Protein AF-A0A973FXG5-F1 (afdb_monomer_lite)

pLDDT: mean 80.46, std 14.35, range [37.19, 95.56]

Sequence (159 aa):
GGRLPVEWIKFVAGIAFIAFGFWTLRGDHLDDDEADCKTGIHPFWLVFSTFFMAELGDKTMLSTVTLASTKPFLPVWLGSTAGMVIS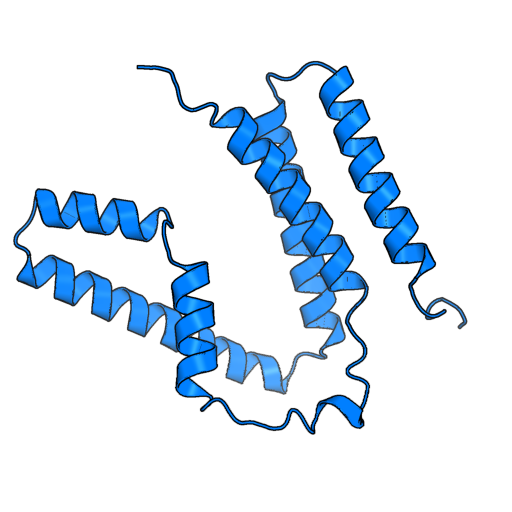DGLAIILGKMLHAKLPENAIKIGAAIIFFLFGVYGMYEGGSSFGMAIWIIAVTLIAITGYLFLRGAPALLKR

Foldseek 3Di:
DDPDLVLVVLQVLLLVLLLVLLVLVLDDPPPVVCVPPVPPDDVVCVVVVVVCVVPVPDPLVVVLVVCVVPDPNPCSVVVSVVVVCVVVVVVVVVCVVCVVPDDPVNVSNVSSVVSNVSSVVSNCRSCVPPDVVVVVVSVVVSVVSNVVSVVPRPDPVPD

Radius of gyration: 20.2 Å; chains: 1; bounding box: 62×30×48 Å

Structure (mmCIF, N/CA/C/O backbone):
data_AF-A0A973FXG5-F1
#
_entry.id   AF-A0A973FXG5-F1
#
loop_
_atom_site.group_PDB
_atom_site.id
_atom_site.type_symbol
_atom_site.label_atom_id
_atom_site.label_alt_id
_atom_site.label_comp_id
_atom_site.label_asym_id
_atom_site.label_entity_id
_atom_site.label_seq_id
_atom_site.pdbx_PDB_ins_code
_atom_site.Cartn_x
_atom_site.Cartn_y
_atom_site.Cartn_z
_atom_site.occupancy
_atom_site.B_iso_or_equiv
_atom_site.auth_seq_id
_atom_site.auth_comp_id
_atom_site.auth_asym_id
_atom_site.auth_atom_id
_atom_site.pdbx_PDB_model_num
ATOM 1 N N . GLY A 1 1 ? 12.630 -2.682 -26.832 1.00 40.72 1 GLY A N 1
ATOM 2 C CA . GLY A 1 1 ? 12.212 -2.951 -25.444 1.00 40.72 1 GLY A CA 1
ATOM 3 C C . GLY A 1 1 ? 10.702 -2.901 -25.391 1.00 40.72 1 GLY A C 1
ATOM 4 O O . GLY A 1 1 ? 10.157 -1.924 -25.872 1.00 40.72 1 GLY A O 1
ATOM 5 N N . GLY A 1 2 ? 10.033 -3.958 -24.923 1.00 55.84 2 GLY A N 1
ATOM 6 C CA . GLY A 1 2 ? 8.565 -4.044 -24.987 1.00 55.84 2 GLY A CA 1
ATOM 7 C C . GLY A 1 2 ? 8.009 -5.415 -24.601 1.00 55.84 2 GLY A C 1
ATOM 8 O O . GLY A 1 2 ? 7.491 -6.116 -25.459 1.00 55.84 2 GLY A O 1
ATOM 9 N N . ARG A 1 3 ? 8.170 -5.842 -23.340 1.00 56.50 3 ARG A N 1
ATOM 10 C CA . ARG A 1 3 ? 7.662 -7.149 -22.861 1.00 56.50 3 ARG A CA 1
ATOM 11 C C . ARG A 1 3 ? 7.146 -7.169 -21.418 1.00 56.50 3 ARG A C 1
ATOM 13 O O . ARG A 1 3 ? 7.022 -8.243 -20.845 1.00 56.50 3 ARG A O 1
ATOM 20 N N . LEU A 1 4 ? 6.820 -6.021 -20.828 1.00 60.72 4 LEU A N 1
ATOM 21 C CA . LEU A 1 4 ? 5.991 -6.027 -19.624 1.00 60.72 4 LEU A CA 1
ATOM 22 C C . LEU A 1 4 ? 4.617 -5.482 -20.000 1.00 60.72 4 LEU A C 1
ATOM 24 O O . LEU A 1 4 ? 4.543 -4.334 -20.442 1.00 60.72 4 LEU A O 1
ATOM 28 N N . PRO A 1 5 ? 3.546 -6.283 -19.872 1.00 81.94 5 PRO A N 1
ATOM 29 C CA . PRO A 1 5 ? 2.187 -5.820 -20.088 1.00 81.94 5 PRO A CA 1
ATOM 30 C C . PRO A 1 5 ? 1.772 -4.944 -18.896 1.00 81.94 5 PRO A C 1
ATOM 32 O O . PRO A 1 5 ? 0.965 -5.336 -18.060 1.00 81.94 5 PRO A O 1
ATOM 35 N N . VAL A 1 6 ? 2.379 -3.757 -18.786 1.00 82.62 6 VAL A N 1
ATOM 36 C CA . VAL A 1 6 ? 2.142 -2.802 -17.689 1.00 82.62 6 VAL A CA 1
ATOM 37 C C . VAL A 1 6 ? 0.663 -2.421 -17.623 1.00 82.62 6 VAL A C 1
ATOM 39 O O . VAL A 1 6 ? 0.122 -2.247 -16.537 1.00 82.62 6 VAL A O 1
ATOM 42 N N . GLU A 1 7 ? 0.005 -2.371 -18.778 1.00 85.75 7 GLU A N 1
ATOM 43 C CA . GLU A 1 7 ? -1.441 -2.203 -18.933 1.00 85.75 7 GLU A CA 1
ATOM 44 C C . GLU A 1 7 ? -2.223 -3.287 -18.176 1.00 85.75 7 GLU A C 1
ATOM 46 O O . GLU A 1 7 ? -3.057 -2.970 -17.331 1.00 85.75 7 GLU A O 1
ATOM 51 N N . TRP A 1 8 ? -1.869 -4.565 -18.367 1.00 86.75 8 TRP A N 1
ATOM 52 C CA . TRP A 1 8 ? -2.491 -5.686 -17.654 1.00 86.75 8 TRP A CA 1
ATOM 53 C C . TRP A 1 8 ? -2.219 -5.636 -16.154 1.00 86.75 8 TRP A C 1
ATOM 55 O O . TRP A 1 8 ? -3.126 -5.887 -15.367 1.00 86.75 8 TRP A O 1
ATOM 65 N N . ILE A 1 9 ? -0.996 -5.284 -15.748 1.00 87.12 9 ILE A N 1
ATOM 66 C CA . ILE A 1 9 ? -0.641 -5.170 -14.327 1.00 87.12 9 ILE A CA 1
ATOM 67 C C . ILE A 1 9 ? -1.494 -4.086 -13.659 1.00 87.12 9 ILE A C 1
ATOM 69 O O . ILE A 1 9 ? -2.088 -4.340 -12.615 1.00 87.12 9 ILE A O 1
ATOM 73 N N . LYS A 1 10 ? -1.608 -2.900 -14.273 1.00 89.12 10 LYS A N 1
ATOM 74 C CA . LYS A 1 10 ? -2.439 -1.798 -13.760 1.00 89.12 10 LYS A CA 1
ATOM 75 C C . LYS A 1 10 ? -3.921 -2.166 -13.726 1.00 89.12 10 LYS A C 1
ATOM 77 O O . LYS A 1 10 ? -4.595 -1.875 -12.743 1.00 89.12 10 LYS A O 1
ATOM 82 N N . PHE A 1 11 ? -4.408 -2.845 -14.762 1.00 89.94 11 PHE A N 1
ATOM 83 C CA . PHE A 1 11 ? -5.806 -3.251 -14.863 1.00 89.94 11 PHE A CA 1
ATOM 84 C C . PHE A 1 11 ? -6.189 -4.300 -13.813 1.00 89.94 11 PHE A C 1
ATOM 86 O O . PHE A 1 11 ? -7.176 -4.127 -13.100 1.00 89.94 11 PHE A O 1
ATOM 93 N N . VAL A 1 12 ? -5.384 -5.359 -13.664 1.00 89.12 12 VAL A N 1
ATOM 94 C CA . VAL A 1 12 ? -5.610 -6.404 -12.653 1.00 89.12 12 VAL A CA 1
ATOM 95 C C . VAL A 1 12 ? -5.443 -5.843 -11.243 1.00 89.12 12 VAL A C 1
ATOM 97 O O . VAL A 1 12 ? -6.264 -6.147 -10.378 1.00 89.12 12 VAL A O 1
ATOM 100 N N . ALA A 1 13 ? -4.444 -4.982 -11.012 1.00 90.12 13 ALA A N 1
ATOM 101 C CA . ALA A 1 13 ? -4.321 -4.260 -9.750 1.00 90.12 13 ALA A CA 1
ATOM 102 C C . ALA A 1 13 ? -5.591 -3.444 -9.469 1.00 90.12 13 ALA A C 1
ATOM 104 O O . ALA A 1 13 ? -6.137 -3.534 -8.376 1.00 90.12 13 ALA A O 1
ATOM 105 N N . GLY A 1 14 ? -6.130 -2.735 -10.463 1.00 91.12 14 GLY A N 1
ATOM 106 C CA . GLY A 1 14 ? -7.379 -1.988 -10.325 1.00 91.12 14 GLY A CA 1
ATOM 107 C C . GLY A 1 14 ? -8.567 -2.854 -9.880 1.00 91.12 14 GLY A C 1
ATOM 108 O O . GLY A 1 14 ? -9.272 -2.499 -8.935 1.00 91.12 14 GLY A O 1
ATOM 109 N N . ILE A 1 15 ? -8.738 -4.037 -10.485 1.00 91.25 15 ILE A N 1
ATOM 110 C CA . ILE A 1 15 ? -9.766 -5.014 -10.077 1.00 91.25 15 ILE A CA 1
ATOM 111 C C . ILE A 1 15 ? -9.546 -5.474 -8.629 1.00 91.25 15 ILE A C 1
ATOM 113 O O . ILE A 1 15 ? -10.501 -5.529 -7.853 1.00 91.25 15 ILE A O 1
ATOM 117 N N . ALA A 1 16 ? -8.301 -5.777 -8.246 1.00 90.44 16 ALA A N 1
ATOM 118 C CA . ALA A 1 16 ? -7.967 -6.181 -6.882 1.00 90.44 16 ALA A CA 1
ATOM 119 C C . ALA A 1 16 ? -8.286 -5.073 -5.864 1.00 90.44 16 ALA A C 1
ATOM 121 O O . ALA A 1 16 ? -8.899 -5.350 -4.838 1.00 90.44 16 ALA A O 1
ATOM 122 N N . PHE A 1 17 ? -7.955 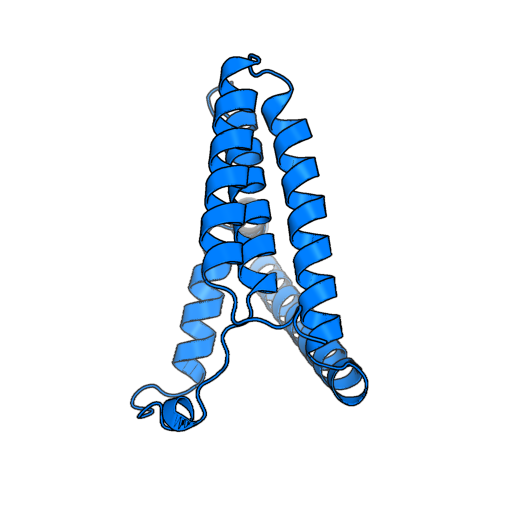-3.814 -6.169 1.00 92.38 17 PHE A N 1
ATOM 123 C CA . PHE A 1 17 ? -8.288 -2.656 -5.330 1.00 92.38 17 PHE A CA 1
ATOM 124 C C . PHE A 1 17 ? -9.804 -2.510 -5.133 1.00 92.38 17 PHE A C 1
ATOM 126 O O . PHE A 1 17 ? -10.255 -2.299 -4.011 1.00 92.38 17 PHE A O 1
ATOM 133 N N . ILE A 1 18 ? -10.611 -2.699 -6.182 1.00 91.75 18 ILE A N 1
ATOM 134 C CA . ILE A 1 18 ? -12.078 -2.683 -6.063 1.00 91.75 18 ILE A CA 1
ATOM 135 C C . ILE A 1 18 ? -12.576 -3.842 -5.189 1.00 91.75 18 ILE A C 1
ATOM 137 O O . ILE A 1 18 ? -13.435 -3.636 -4.331 1.00 91.75 18 ILE A O 1
ATOM 141 N N . ALA A 1 19 ? -12.028 -5.047 -5.361 1.00 89.56 19 ALA A N 1
ATOM 142 C CA . ALA A 1 19 ? -12.368 -6.192 -4.518 1.00 89.56 19 ALA A CA 1
ATOM 143 C C . ALA A 1 19 ? -12.035 -5.928 -3.036 1.00 89.56 19 ALA A C 1
ATOM 145 O O . ALA A 1 19 ? -12.874 -6.183 -2.172 1.00 89.56 19 ALA A O 1
ATOM 146 N N . PHE A 1 20 ? -10.871 -5.337 -2.741 1.00 88.81 20 PHE A N 1
ATOM 147 C CA . PHE A 1 20 ? -10.499 -4.902 -1.390 1.00 88.81 20 PHE A CA 1
ATOM 148 C C . PHE A 1 20 ? -11.385 -3.774 -0.857 1.00 88.81 20 PHE A C 1
ATOM 150 O O . PHE A 1 20 ? -11.682 -3.758 0.335 1.00 88.81 20 PHE A O 1
ATOM 157 N N . GLY A 1 21 ? -11.863 -2.864 -1.710 1.00 89.94 21 GLY A N 1
ATOM 158 C CA . GLY A 1 21 ? -12.841 -1.843 -1.328 1.00 89.94 21 GLY A CA 1
ATOM 159 C C . GLY A 1 21 ? -14.152 -2.467 -0.846 1.00 89.94 21 GLY A C 1
ATOM 160 O O . GLY A 1 21 ? -14.648 -2.115 0.227 1.00 89.94 21 GLY A O 1
ATOM 161 N N . PHE A 1 22 ? -14.669 -3.461 -1.577 1.00 88.38 22 PHE A N 1
ATOM 162 C CA . PHE A 1 22 ? -15.824 -4.237 -1.122 1.00 88.38 22 PHE A CA 1
ATOM 163 C C . PHE A 1 22 ? -15.521 -5.001 0.167 1.00 88.38 22 PHE A C 1
ATOM 165 O O . PHE A 1 22 ? -16.337 -4.925 1.084 1.00 88.38 22 PHE A O 1
ATOM 172 N N . TRP A 1 23 ? -14.353 -5.655 0.273 1.00 85.44 23 TRP A N 1
ATOM 173 C CA . TRP A 1 23 ? -13.930 -6.349 1.498 1.00 85.44 23 TRP A CA 1
ATOM 174 C C . TRP A 1 23 ? -13.963 -5.423 2.707 1.00 85.44 23 TRP A C 1
ATOM 176 O O . TRP A 1 23 ? -14.645 -5.691 3.697 1.00 85.44 23 TRP A O 1
ATOM 186 N N . THR A 1 24 ? -13.306 -4.277 2.570 1.00 84.94 24 THR A N 1
ATOM 187 C CA . THR A 1 24 ? -13.224 -3.247 3.600 1.00 84.94 24 THR A CA 1
ATOM 188 C C . THR A 1 24 ? -14.615 -2.816 4.063 1.00 84.94 24 THR A C 1
ATOM 190 O O . THR A 1 24 ? -14.807 -2.612 5.254 1.00 84.94 24 THR A O 1
ATOM 193 N N . LEU A 1 25 ? -15.619 -2.742 3.176 1.00 82.19 25 LEU A N 1
ATOM 194 C CA . LEU A 1 25 ? -16.988 -2.373 3.550 1.00 82.19 25 LEU A CA 1
ATOM 195 C C . LEU A 1 25 ? -17.775 -3.447 4.315 1.00 82.19 25 LEU A C 1
ATOM 197 O O . LEU A 1 25 ? -18.616 -3.040 5.120 1.00 82.19 25 LEU A O 1
ATOM 201 N N . ARG A 1 26 ? -17.518 -4.765 4.159 1.00 77.94 26 ARG A N 1
ATOM 202 C CA . ARG A 1 26 ? -18.139 -5.758 5.079 1.00 77.94 26 ARG A CA 1
ATOM 203 C C . ARG A 1 26 ? -17.772 -5.389 6.491 1.00 77.94 26 ARG A C 1
ATOM 205 O O . ARG A 1 26 ? -18.655 -5.178 7.314 1.00 77.94 26 ARG A O 1
ATOM 212 N N . GLY A 1 27 ? -16.471 -5.209 6.718 1.00 64.38 27 GLY A N 1
ATOM 213 C CA . GLY A 1 27 ? -15.889 -5.318 8.046 1.00 64.38 27 GLY A CA 1
ATOM 214 C C . GLY A 1 27 ? -16.112 -6.727 8.573 1.00 64.38 27 GLY A C 1
ATOM 215 O O . GLY A 1 27 ? -17.233 -7.234 8.557 1.00 64.38 27 GLY A O 1
ATOM 216 N N . ASP A 1 28 ? -15.049 -7.365 9.023 1.00 58.88 28 ASP A N 1
ATOM 217 C CA . ASP A 1 28 ? -15.243 -8.530 9.864 1.00 58.88 28 ASP A CA 1
ATOM 218 C C . ASP A 1 28 ? -15.770 -8.007 11.204 1.00 58.88 28 ASP A C 1
ATOM 220 O O . ASP A 1 28 ? -15.215 -7.070 11.787 1.00 58.88 28 ASP A O 1
ATOM 224 N N . HIS A 1 29 ? -16.914 -8.536 11.637 1.00 48.03 29 HIS A N 1
ATOM 225 C CA . HIS A 1 29 ? -17.230 -8.495 13.053 1.00 48.03 29 HIS A CA 1
ATOM 226 C C . HIS A 1 29 ? -16.156 -9.363 13.692 1.00 48.03 29 HIS A C 1
ATOM 228 O O . HIS A 1 29 ? -16.078 -10.549 13.385 1.00 48.03 29 HIS A O 1
ATOM 234 N N . LEU A 1 30 ? -15.284 -8.749 14.487 1.00 44.84 30 LEU A N 1
ATOM 235 C CA . LEU A 1 30 ? -14.492 -9.498 15.445 1.00 44.84 30 LEU A CA 1
ATOM 236 C C . LEU A 1 30 ? -15.533 -10.131 16.366 1.00 44.84 30 LEU A C 1
ATOM 238 O O . LEU A 1 30 ? -16.110 -9.435 17.201 1.00 44.84 30 LEU A O 1
ATOM 242 N N . ASP A 1 31 ? -15.882 -11.393 16.126 1.00 37.19 31 ASP A N 1
ATOM 243 C CA . ASP A 1 31 ? -16.600 -12.158 17.131 1.00 37.19 31 ASP A CA 1
ATOM 244 C C . ASP A 1 31 ? -15.699 -12.098 18.372 1.00 37.19 31 ASP A C 1
ATOM 246 O O . ASP A 1 31 ? -14.505 -12.396 18.291 1.00 37.19 31 ASP A O 1
ATOM 250 N N . ASP A 1 32 ? -16.235 -11.634 19.504 1.00 47.78 32 ASP A N 1
ATOM 251 C CA . ASP A 1 32 ? -15.483 -11.407 20.752 1.00 47.78 32 ASP A CA 1
ATOM 252 C C . ASP A 1 32 ? -14.751 -12.680 21.261 1.00 47.78 32 ASP A C 1
ATOM 254 O O . ASP A 1 32 ? -13.943 -12.612 22.189 1.00 47.78 32 ASP A O 1
ATOM 258 N N . ASP A 1 33 ? 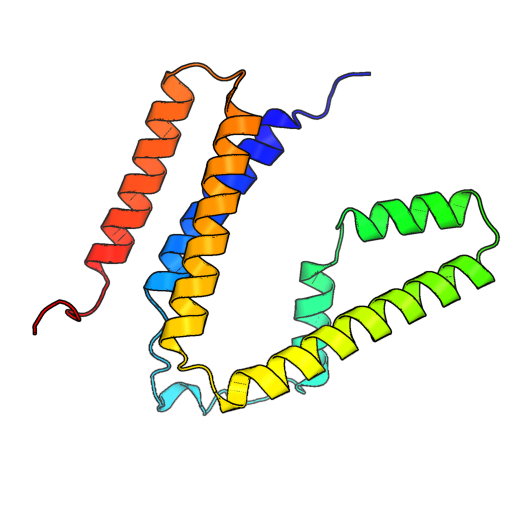-14.974 -13.829 20.616 1.00 46.84 33 ASP A N 1
ATOM 259 C CA . ASP A 1 33 ? -14.278 -15.102 20.810 1.00 46.84 33 ASP A CA 1
ATOM 260 C C . ASP A 1 33 ? -12.879 -15.170 20.138 1.00 46.84 33 ASP A C 1
ATOM 262 O O . ASP A 1 33 ? -12.076 -16.037 20.485 1.00 46.84 33 ASP A O 1
ATOM 266 N N . GLU A 1 34 ? -12.523 -14.256 19.221 1.00 50.03 34 GLU A N 1
ATOM 267 C CA . GLU A 1 34 ? -11.203 -14.206 18.551 1.00 50.03 34 GLU A CA 1
ATOM 268 C C . GLU A 1 34 ? -10.164 -13.326 19.272 1.00 50.03 34 GLU A C 1
ATOM 270 O O . GLU A 1 34 ? -8.979 -13.329 18.916 1.00 50.03 34 GLU A O 1
ATOM 275 N N . ALA A 1 35 ? -10.565 -12.632 20.346 1.00 47.09 35 ALA A N 1
ATOM 276 C CA . ALA A 1 35 ? -9.640 -11.968 21.269 1.00 47.09 35 ALA A CA 1
ATOM 277 C C . ALA A 1 35 ? -8.757 -12.966 22.050 1.00 47.09 35 ALA A C 1
ATOM 279 O O . ALA A 1 35 ? -7.731 -12.569 22.604 1.00 47.09 35 ALA A O 1
ATOM 280 N N . ASP A 1 36 ? -9.106 -14.259 22.038 1.00 44.53 36 ASP A N 1
ATOM 281 C CA . ASP A 1 36 ? -8.255 -15.363 22.494 1.00 44.53 36 ASP A CA 1
ATOM 282 C C . ASP A 1 36 ? -7.603 -16.083 21.299 1.00 44.53 36 ASP A C 1
ATOM 284 O O . ASP A 1 36 ? -7.604 -17.311 21.171 1.00 44.53 36 ASP A O 1
ATOM 288 N N . CYS A 1 37 ? -7.001 -15.317 20.383 1.00 51.97 37 CYS A N 1
ATOM 289 C CA . CYS A 1 37 ? -5.911 -15.866 19.588 1.00 51.97 37 CYS A CA 1
ATOM 290 C C . CYS A 1 37 ? -4.873 -16.400 20.576 1.00 51.97 37 CYS A C 1
ATOM 292 O O . CYS A 1 37 ? -4.156 -15.627 21.199 1.00 51.97 37 CYS A O 1
ATOM 294 N N . LYS A 1 38 ? -4.787 -17.724 20.729 1.00 53.59 38 LYS A N 1
ATOM 295 C CA . LYS A 1 38 ? -3.718 -18.392 21.478 1.00 53.59 38 LYS A CA 1
ATOM 296 C C . LYS A 1 38 ? -2.372 -17.975 20.886 1.00 53.59 38 LYS A C 1
ATOM 298 O O . LYS A 1 38 ? -1.892 -18.555 19.911 1.00 53.59 38 LYS A O 1
ATOM 303 N N . THR A 1 39 ? -1.780 -16.934 21.459 1.00 56.12 39 THR A N 1
ATOM 304 C CA . THR A 1 39 ? -0.589 -16.254 20.956 1.00 56.12 39 THR A CA 1
ATOM 305 C C . THR A 1 39 ? 0.646 -17.118 21.184 1.00 56.12 39 THR A C 1
ATOM 307 O O . THR A 1 39 ? 1.388 -16.941 22.144 1.00 56.12 39 THR A O 1
ATOM 310 N N . GLY A 1 40 ? 0.886 -18.079 20.292 1.00 66.00 40 GLY A N 1
ATOM 311 C CA . GLY A 1 40 ? 2.182 -18.758 20.204 1.00 66.00 40 GLY A CA 1
ATOM 312 C C . GLY A 1 40 ? 3.259 -17.895 19.531 1.00 66.00 40 GLY A C 1
ATOM 313 O O . GLY A 1 40 ? 4.449 -18.142 19.707 1.00 66.00 40 GLY A O 1
ATOM 314 N N . ILE A 1 41 ? 2.857 -16.877 18.758 1.00 74.56 41 ILE A N 1
ATOM 315 C CA . ILE A 1 41 ? 3.754 -16.049 17.943 1.00 74.56 41 ILE A CA 1
ATOM 316 C C . ILE A 1 41 ? 3.926 -14.678 18.595 1.00 74.56 41 ILE A C 1
ATOM 318 O O . ILE A 1 41 ? 2.967 -13.936 18.776 1.00 74.56 41 ILE A O 1
ATOM 322 N N . HIS A 1 42 ? 5.168 -14.321 18.916 1.00 83.06 42 HIS A N 1
ATOM 323 C CA . HIS A 1 42 ? 5.493 -13.018 19.491 1.00 83.06 42 HIS A CA 1
ATOM 324 C C . HIS A 1 42 ? 5.079 -11.874 18.533 1.00 83.06 42 HIS A C 1
ATOM 326 O O . HIS A 1 42 ? 5.431 -11.946 17.351 1.00 83.06 42 HIS A O 1
ATOM 332 N N . PRO A 1 43 ? 4.417 -10.793 19.006 1.00 83.81 43 PRO A N 1
ATOM 333 C CA . PRO A 1 43 ? 3.905 -9.704 18.159 1.00 83.81 43 PRO A CA 1
ATOM 334 C C . PRO A 1 43 ? 4.933 -9.096 17.197 1.00 83.81 43 PRO A C 1
ATOM 336 O O . PRO A 1 43 ? 4.595 -8.720 16.078 1.00 83.81 43 PRO A O 1
ATOM 339 N N . PHE A 1 44 ? 6.208 -9.065 17.601 1.00 85.69 44 PHE A N 1
ATOM 340 C CA . PHE A 1 44 ? 7.323 -8.675 16.731 1.00 85.69 44 PHE A CA 1
ATOM 341 C C . PHE A 1 44 ? 7.355 -9.466 15.417 1.00 85.69 44 PHE A C 1
ATOM 343 O O . PHE A 1 44 ? 7.444 -8.867 14.353 1.00 85.69 44 PHE A O 1
ATOM 350 N N . TRP A 1 45 ? 7.266 -10.798 15.486 1.00 88.31 45 TRP A N 1
ATOM 351 C CA . TRP A 1 45 ? 7.340 -11.658 14.304 1.00 88.31 45 TRP A CA 1
ATOM 352 C C . TRP A 1 45 ? 6.116 -11.493 13.412 1.00 88.31 45 TRP A C 1
ATOM 354 O O . TRP A 1 45 ? 6.259 -11.485 12.196 1.00 88.31 45 TRP A O 1
ATOM 364 N N . LEU A 1 46 ? 4.934 -11.293 13.998 1.00 88.69 46 LEU A N 1
ATOM 365 C CA . LEU A 1 46 ? 3.709 -11.066 13.236 1.00 88.69 46 LEU A CA 1
ATOM 366 C C . LEU A 1 46 ? 3.795 -9.778 12.405 1.00 88.69 46 LEU A C 1
ATOM 368 O O . LEU A 1 46 ? 3.561 -9.800 11.195 1.00 88.69 46 LEU A O 1
ATOM 372 N N . VAL A 1 47 ? 4.189 -8.670 13.039 1.00 87.44 47 VAL A N 1
ATOM 373 C CA . VAL A 1 47 ? 4.344 -7.381 12.353 1.00 87.44 47 VAL A CA 1
ATOM 374 C C . VAL A 1 47 ? 5.491 -7.444 11.350 1.00 87.44 47 VAL A C 1
ATOM 376 O O . VAL A 1 47 ? 5.295 -7.056 10.204 1.00 87.44 47 VAL A O 1
ATOM 379 N N . PHE A 1 48 ? 6.648 -7.993 11.739 1.00 87.88 48 PHE A N 1
ATOM 380 C CA . PHE A 1 48 ? 7.804 -8.144 10.855 1.00 87.88 48 PHE A CA 1
ATOM 381 C C . PHE A 1 48 ? 7.456 -8.942 9.597 1.00 87.88 48 PHE A C 1
ATOM 383 O O . PHE A 1 48 ? 7.707 -8.468 8.496 1.00 87.88 48 PHE A O 1
ATOM 390 N N . SER A 1 49 ? 6.845 -10.122 9.736 1.00 89.31 49 SER A N 1
ATOM 391 C CA . SER A 1 49 ? 6.481 -10.957 8.591 1.00 89.31 49 SER A CA 1
ATOM 392 C C . SER A 1 49 ? 5.435 -10.293 7.701 1.00 89.31 49 SER A C 1
ATOM 394 O O . SER A 1 49 ? 5.561 -10.362 6.483 1.00 89.31 49 SER A O 1
ATOM 396 N N . THR A 1 50 ? 4.442 -9.616 8.284 1.00 88.69 50 THR A N 1
ATOM 397 C CA . THR A 1 50 ? 3.409 -8.907 7.513 1.00 88.69 50 THR A CA 1
ATOM 398 C C . THR A 1 50 ? 4.009 -7.751 6.715 1.00 88.69 50 THR A C 1
ATOM 400 O O . THR A 1 50 ? 3.784 -7.662 5.511 1.00 88.69 50 THR A O 1
ATOM 403 N N . PHE A 1 51 ? 4.821 -6.906 7.357 1.00 86.25 51 PHE A N 1
ATOM 404 C CA . PHE A 1 51 ? 5.491 -5.786 6.690 1.00 86.25 51 PHE A CA 1
ATOM 405 C C . PHE A 1 51 ? 6.476 -6.264 5.631 1.00 86.25 51 PHE A C 1
ATOM 407 O O . PHE A 1 51 ? 6.477 -5.761 4.515 1.00 86.25 51 PHE A O 1
ATOM 414 N N . PHE A 1 52 ? 7.289 -7.267 5.962 1.00 87.12 52 PHE A N 1
ATOM 415 C CA . PHE A 1 52 ? 8.243 -7.841 5.026 1.00 87.12 52 PHE A CA 1
ATOM 416 C C . PHE A 1 52 ? 7.528 -8.367 3.781 1.00 87.12 52 PHE A C 1
ATOM 418 O O . PHE A 1 52 ? 7.914 -8.022 2.673 1.00 87.12 52 PHE A O 1
ATOM 425 N N . MET A 1 53 ? 6.444 -9.129 3.943 1.00 87.88 53 MET A N 1
ATOM 426 C CA . MET A 1 53 ? 5.682 -9.650 2.808 1.00 87.88 53 MET A CA 1
ATOM 427 C C . MET A 1 53 ? 5.001 -8.545 1.987 1.00 87.88 53 MET A C 1
ATOM 429 O O . MET A 1 53 ? 4.875 -8.691 0.775 1.00 87.88 53 MET A O 1
ATOM 433 N N . ALA A 1 54 ? 4.576 -7.453 2.631 1.00 86.00 54 ALA A N 1
ATOM 434 C CA . ALA A 1 54 ? 3.956 -6.308 1.965 1.00 86.00 54 ALA A CA 1
ATOM 435 C C . ALA A 1 54 ? 4.961 -5.465 1.158 1.00 86.00 54 ALA A C 1
ATOM 437 O O . ALA A 1 54 ? 4.631 -5.000 0.071 1.00 86.00 54 ALA A O 1
ATOM 438 N N . GLU A 1 55 ? 6.181 -5.290 1.670 1.00 85.75 55 GLU A N 1
ATOM 439 C CA . GLU A 1 55 ? 7.237 -4.470 1.053 1.00 85.75 55 GLU A CA 1
ATOM 440 C C . GLU A 1 55 ? 8.125 -5.259 0.072 1.00 85.75 55 GLU A C 1
ATOM 442 O O . GLU A 1 55 ? 8.861 -4.686 -0.740 1.00 85.75 55 GLU A O 1
ATOM 447 N N . LEU A 1 56 ? 8.082 -6.594 0.124 1.00 81.88 56 LEU A N 1
ATOM 448 C CA . LEU A 1 56 ? 8.876 -7.456 -0.745 1.00 81.88 56 LEU A CA 1
ATOM 449 C C . LEU A 1 56 ? 8.509 -7.259 -2.221 1.00 81.88 56 LEU A C 1
ATOM 451 O O . LEU A 1 56 ? 7.439 -7.646 -2.686 1.00 81.88 56 LEU A O 1
ATOM 455 N N . GLY A 1 57 ? 9.460 -6.729 -2.989 1.00 74.12 57 GLY A N 1
ATOM 456 C CA . GLY A 1 57 ? 9.292 -6.507 -4.424 1.00 74.12 57 GLY A CA 1
ATOM 457 C C . GLY A 1 57 ? 8.566 -5.210 -4.780 1.00 74.12 57 GLY A C 1
ATOM 458 O O . GLY A 1 57 ? 8.230 -5.023 -5.952 1.00 74.12 57 GLY A O 1
ATOM 459 N N . ASP A 1 58 ? 8.364 -4.301 -3.820 1.00 85.44 58 ASP A N 1
ATOM 460 C CA . ASP A 1 58 ? 7.869 -2.964 -4.132 1.00 85.44 58 ASP A CA 1
ATOM 461 C C . ASP A 1 58 ? 8.870 -2.179 -5.006 1.00 85.44 58 ASP A C 1
ATOM 463 O O . ASP A 1 58 ? 10.083 -2.431 -5.046 1.00 85.44 58 ASP A O 1
ATOM 467 N N . LYS A 1 59 ? 8.356 -1.175 -5.722 1.00 82.06 59 LYS A N 1
ATOM 468 C CA . LYS A 1 59 ? 9.151 -0.234 -6.516 1.00 82.06 59 LYS A CA 1
ATOM 469 C C . LYS A 1 59 ? 10.245 0.431 -5.686 1.00 82.06 59 LYS A C 1
ATOM 471 O O . LYS A 1 59 ? 11.311 0.715 -6.234 1.00 82.06 59 LYS A O 1
ATOM 476 N N . THR A 1 60 ? 10.018 0.644 -4.391 1.00 84.62 60 THR A N 1
ATOM 477 C CA . THR A 1 60 ? 11.029 1.178 -3.475 1.00 84.62 60 THR A CA 1
ATOM 478 C C . THR A 1 60 ? 12.234 0.243 -3.374 1.00 84.62 60 THR A C 1
ATOM 480 O O . THR A 1 60 ? 13.36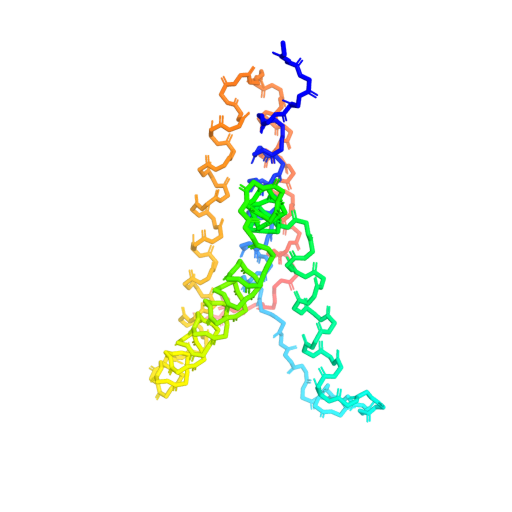9 0.697 -3.503 1.00 84.62 60 THR A O 1
ATOM 483 N N . MET A 1 61 ? 12.017 -1.074 -3.282 1.00 85.12 61 MET A N 1
ATOM 484 C CA . MET A 1 61 ? 13.092 -2.071 -3.247 1.00 85.12 61 MET A CA 1
ATOM 485 C C . MET A 1 61 ? 13.918 -2.063 -4.542 1.00 85.12 61 MET A C 1
ATOM 487 O O . MET A 1 61 ? 15.149 -2.039 -4.496 1.00 85.12 61 MET A O 1
ATOM 491 N N . LEU A 1 62 ? 13.258 -2.008 -5.706 1.00 85.88 62 LEU A N 1
ATOM 492 C CA . LEU A 1 62 ? 13.942 -1.909 -7.004 1.00 85.88 62 LEU A CA 1
ATOM 493 C C . LEU A 1 62 ? 14.725 -0.595 -7.153 1.00 85.88 62 LEU A C 1
ATOM 495 O O . LEU A 1 62 ? 15.836 -0.592 -7.692 1.00 85.88 62 LEU A O 1
ATOM 499 N N . SER A 1 63 ? 14.177 0.513 -6.650 1.00 85.81 63 SER A N 1
ATOM 500 C CA . SER A 1 63 ? 14.851 1.815 -6.615 1.00 85.81 63 SER A CA 1
ATOM 501 C C . SER A 1 63 ? 16.113 1.766 -5.750 1.00 85.81 63 SER A C 1
ATOM 503 O O . SER A 1 63 ? 17.192 2.145 -6.210 1.00 85.81 63 SER A O 1
ATOM 505 N N . THR A 1 64 ? 16.022 1.206 -4.539 1.00 85.56 64 THR A N 1
ATOM 506 C CA . THR A 1 64 ? 17.163 1.066 -3.623 1.00 85.56 64 THR A CA 1
ATOM 507 C C . THR A 1 64 ? 18.254 0.170 -4.204 1.00 85.56 64 THR A C 1
ATOM 509 O O . THR A 1 64 ? 19.426 0.532 -4.134 1.00 85.56 64 THR A O 1
ATOM 512 N N . VAL A 1 65 ? 17.903 -0.951 -4.845 1.00 85.38 65 VAL A N 1
ATOM 513 C CA . VAL A 1 65 ? 18.879 -1.824 -5.528 1.00 85.38 65 VAL A CA 1
ATOM 514 C C . VAL A 1 65 ? 19.577 -1.086 -6.675 1.00 85.38 65 VAL A C 1
ATOM 516 O O . VAL A 1 65 ? 20.800 -1.153 -6.808 1.00 85.38 65 VAL A O 1
ATOM 519 N N . THR A 1 66 ? 18.825 -0.325 -7.472 1.00 87.06 66 THR A N 1
ATOM 520 C CA . THR A 1 66 ? 19.380 0.470 -8.581 1.00 87.06 66 THR A CA 1
ATOM 521 C C . THR A 1 66 ? 20.332 1.555 -8.068 1.00 87.06 66 THR A C 1
ATOM 523 O O . THR A 1 66 ? 21.415 1.772 -8.620 1.00 87.06 66 THR A O 1
ATOM 526 N N . LEU A 1 67 ? 19.965 2.218 -6.970 1.00 87.06 67 LEU A N 1
ATOM 527 C CA . LEU A 1 67 ? 20.793 3.239 -6.341 1.00 87.06 67 LEU A CA 1
ATOM 528 C C . LEU A 1 67 ? 22.054 2.630 -5.711 1.00 87.06 67 LEU A C 1
ATOM 530 O O . LEU A 1 67 ? 23.144 3.168 -5.889 1.00 87.06 67 LEU A O 1
ATOM 534 N N . ALA A 1 68 ? 21.937 1.474 -5.055 1.00 86.38 68 ALA A N 1
ATOM 535 C CA . ALA A 1 68 ? 23.065 0.741 -4.478 1.00 86.38 68 ALA A CA 1
ATOM 536 C C . ALA A 1 68 ? 24.043 0.221 -5.544 1.00 86.38 68 ALA A C 1
ATOM 538 O O . ALA A 1 68 ? 25.233 0.092 -5.273 1.00 86.38 68 ALA A O 1
ATOM 539 N N . SER A 1 69 ? 23.567 -0.034 -6.768 1.00 86.62 69 SER A N 1
ATOM 540 C CA . SER A 1 69 ? 24.422 -0.421 -7.896 1.00 86.62 69 SER A CA 1
ATOM 541 C C . SER A 1 69 ? 25.216 0.747 -8.497 1.00 86.62 69 SER A C 1
ATOM 543 O O . SER A 1 69 ? 26.173 0.506 -9.229 1.00 86.62 69 SER A O 1
ATOM 545 N N . THR A 1 70 ? 24.815 1.998 -8.251 1.00 86.56 70 THR A N 1
ATOM 546 C CA . THR A 1 70 ? 25.399 3.194 -8.895 1.00 86.56 70 THR A CA 1
ATOM 547 C C . THR A 1 70 ? 26.081 4.151 -7.916 1.00 86.56 70 THR A C 1
ATOM 549 O O . THR A 1 70 ? 26.867 5.007 -8.329 1.00 86.56 70 THR A O 1
ATOM 552 N N . LYS A 1 71 ? 25.796 4.030 -6.618 1.00 87.94 71 LYS A N 1
ATOM 553 C CA . LYS A 1 71 ? 26.336 4.859 -5.536 1.00 87.94 71 LYS A CA 1
ATOM 554 C C . LYS A 1 71 ? 27.035 3.987 -4.490 1.00 87.94 71 LYS A C 1
ATOM 556 O O . LYS A 1 71 ? 26.812 2.780 -4.451 1.00 87.94 71 LYS A O 1
ATOM 561 N N . PRO A 1 72 ? 27.877 4.575 -3.621 1.00 87.75 72 PRO A N 1
ATOM 562 C CA . PRO A 1 72 ? 28.507 3.826 -2.540 1.00 87.75 72 PRO A CA 1
ATOM 563 C C . PRO A 1 72 ? 27.452 3.154 -1.647 1.00 87.75 72 PRO A C 1
ATOM 565 O O . PRO A 1 72 ? 26.437 3.766 -1.318 1.00 87.75 72 PRO A O 1
ATOM 568 N N . PHE A 1 73 ? 27.706 1.910 -1.234 1.00 85.25 73 PHE A N 1
ATOM 569 C CA . PHE A 1 73 ? 26.758 1.105 -0.454 1.00 85.25 73 PHE A CA 1
ATOM 570 C C . PHE A 1 73 ? 26.373 1.754 0.887 1.00 85.25 73 PHE A C 1
ATOM 572 O O . PHE A 1 73 ? 25.193 1.806 1.225 1.00 85.25 73 PHE A O 1
ATOM 579 N N . LEU A 1 74 ? 27.350 2.286 1.635 1.00 89.44 74 LEU A N 1
ATOM 580 C CA . LEU A 1 74 ? 27.135 2.775 3.006 1.00 89.44 74 LEU A CA 1
ATOM 581 C C . LEU A 1 74 ? 26.098 3.918 3.090 1.00 89.44 74 LEU A C 1
ATOM 583 O O . LEU A 1 74 ? 25.158 3.802 3.875 1.00 89.44 74 LEU A O 1
ATOM 587 N N . PRO A 1 75 ? 26.205 5.000 2.288 1.00 90.00 75 PRO A N 1
ATOM 588 C CA . PRO A 1 75 ? 25.223 6.085 2.303 1.00 90.00 75 PRO A CA 1
ATOM 589 C C . PRO A 1 75 ? 23.838 5.664 1.808 1.00 90.00 75 PRO A C 1
ATOM 591 O O . PRO A 1 75 ? 22.839 6.154 2.325 1.00 90.00 75 PRO A O 1
ATOM 594 N N . VAL A 1 76 ? 23.763 4.757 0.827 1.00 89.44 76 VAL A N 1
ATOM 595 C CA . VAL A 1 76 ? 22.480 4.251 0.311 1.00 89.44 76 VAL A CA 1
ATOM 596 C C . VAL A 1 76 ? 21.775 3.410 1.367 1.00 89.44 76 VAL A C 1
ATOM 598 O O . VAL A 1 76 ? 20.587 3.603 1.612 1.00 89.44 76 VAL A O 1
ATOM 601 N N . TRP A 1 77 ? 22.513 2.524 2.037 1.00 88.00 77 TRP A N 1
ATOM 602 C CA . TRP A 1 77 ? 21.981 1.691 3.108 1.00 88.00 77 TRP A CA 1
ATOM 603 C C . TRP A 1 77 ? 21.483 2.532 4.291 1.00 88.00 77 TRP A C 1
ATOM 605 O O . TRP A 1 77 ? 20.345 2.359 4.730 1.00 88.00 77 TRP A O 1
ATOM 615 N N . LEU A 1 78 ? 22.289 3.495 4.756 1.00 93.00 78 LEU A N 1
ATOM 616 C CA . LEU A 1 78 ? 21.901 4.401 5.841 1.00 93.00 78 LEU A CA 1
ATOM 617 C C . LEU A 1 78 ? 20.706 5.280 5.457 1.00 93.00 78 LEU A C 1
ATOM 619 O O . LEU A 1 78 ? 19.756 5.385 6.228 1.00 93.00 78 LEU A O 1
ATOM 623 N N . GLY A 1 79 ? 20.730 5.883 4.265 1.00 91.06 79 GLY A N 1
ATOM 624 C CA . GLY A 1 79 ? 19.665 6.765 3.791 1.00 91.06 79 GLY A CA 1
ATOM 625 C C . GLY A 1 79 ? 18.335 6.038 3.596 1.00 91.06 79 GLY A C 1
ATOM 626 O O . GLY A 1 79 ? 17.305 6.524 4.054 1.00 91.06 79 GLY A O 1
ATOM 627 N N . SER A 1 80 ? 18.356 4.852 2.977 1.00 89.44 80 SER A N 1
ATOM 628 C CA . SER A 1 80 ? 17.155 4.032 2.776 1.00 89.44 80 SER A CA 1
ATOM 629 C C . SER A 1 80 ? 16.569 3.556 4.104 1.00 89.44 80 SER A C 1
ATOM 631 O O . SER A 1 80 ? 15.360 3.639 4.300 1.00 89.44 80 SER A O 1
ATOM 633 N N . THR A 1 81 ? 17.416 3.089 5.028 1.00 89.56 81 THR A N 1
ATOM 634 C CA . THR A 1 81 ? 16.963 2.608 6.343 1.00 89.56 81 THR A CA 1
ATOM 635 C C . THR A 1 81 ? 16.369 3.749 7.164 1.00 89.56 81 THR A C 1
ATOM 637 O O . THR A 1 81 ? 15.264 3.628 7.686 1.00 89.56 81 THR A O 1
ATOM 640 N N . ALA A 1 82 ? 17.066 4.887 7.241 1.00 93.69 82 ALA A N 1
ATOM 641 C CA . ALA A 1 82 ? 16.581 6.054 7.969 1.00 93.69 82 ALA A CA 1
ATOM 642 C C . ALA A 1 82 ? 15.280 6.604 7.365 1.00 93.69 82 ALA A C 1
ATOM 644 O O . ALA A 1 82 ? 14.354 6.920 8.107 1.00 93.69 82 ALA A O 1
ATOM 645 N N . GLY A 1 83 ? 15.185 6.677 6.033 1.00 91.62 83 GLY A N 1
ATOM 646 C CA . GLY A 1 83 ? 13.978 7.129 5.343 1.00 91.62 83 GLY A CA 1
ATOM 647 C C . GLY A 1 83 ? 12.755 6.272 5.672 1.00 91.62 83 GLY A C 1
ATOM 648 O O . GLY A 1 83 ? 11.709 6.821 6.011 1.00 91.62 83 GLY A O 1
ATOM 649 N N . MET A 1 84 ? 12.904 4.944 5.649 1.00 89.38 84 MET A N 1
ATOM 650 C CA . MET A 1 84 ? 11.820 4.013 5.977 1.00 89.38 84 MET A CA 1
ATOM 651 C C . MET A 1 84 ? 11.380 4.145 7.440 1.00 89.38 84 MET A C 1
ATOM 653 O O . MET A 1 84 ? 10.204 4.362 7.708 1.00 89.38 84 MET A O 1
ATOM 657 N N . VAL A 1 85 ? 12.328 4.139 8.386 1.00 91.06 85 VAL A N 1
ATOM 658 C CA . VAL A 1 85 ? 12.023 4.285 9.822 1.00 91.06 85 VAL A CA 1
ATOM 659 C C . VAL A 1 85 ? 11.314 5.609 10.121 1.00 91.06 85 VAL A C 1
ATOM 661 O O . VAL A 1 85 ? 10.384 5.645 10.926 1.00 91.06 85 VAL A O 1
ATOM 664 N N . ILE A 1 86 ? 11.728 6.701 9.473 1.00 94.94 86 ILE A N 1
ATOM 665 C CA . ILE A 1 86 ? 11.073 8.005 9.628 1.00 94.94 86 ILE A CA 1
ATOM 666 C C . ILE A 1 86 ? 9.659 7.970 9.038 1.00 94.94 86 ILE A C 1
ATOM 668 O O . ILE A 1 86 ? 8.732 8.459 9.681 1.00 94.94 86 ILE A O 1
ATOM 672 N N . SER A 1 87 ? 9.481 7.386 7.851 1.00 91.75 87 SER A N 1
ATOM 673 C CA . SER A 1 87 ? 8.175 7.254 7.195 1.00 91.75 87 SER A CA 1
ATOM 674 C C . SER A 1 87 ? 7.185 6.471 8.063 1.00 91.75 87 SER A C 1
ATOM 676 O O . SER A 1 87 ? 6.103 6.971 8.376 1.00 91.75 87 SER A O 1
ATOM 678 N N . ASP A 1 88 ? 7.588 5.292 8.539 1.00 89.44 88 ASP A N 1
ATOM 679 C CA . ASP A 1 88 ? 6.748 4.430 9.374 1.00 89.44 88 ASP A CA 1
ATOM 680 C C . ASP A 1 88 ? 6.471 5.074 10.736 1.00 89.44 88 ASP A C 1
ATOM 682 O O . ASP A 1 88 ? 5.340 5.069 11.225 1.00 89.44 88 ASP A O 1
ATOM 686 N N . GLY A 1 89 ? 7.485 5.704 11.337 1.00 92.25 89 GLY A N 1
ATOM 687 C CA . GLY A 1 89 ? 7.339 6.447 12.585 1.00 92.25 89 GLY A CA 1
ATOM 688 C C . GLY A 1 89 ? 6.319 7.582 12.471 1.00 92.25 89 GLY A C 1
ATOM 689 O O . GLY A 1 89 ? 5.462 7.732 13.345 1.00 92.25 89 GLY A O 1
ATOM 690 N N . LEU A 1 90 ? 6.356 8.350 11.377 1.00 93.75 90 LEU A N 1
ATOM 691 C CA . LEU A 1 90 ? 5.371 9.398 11.098 1.00 93.75 90 LEU A CA 1
ATOM 692 C C . LEU A 1 90 ? 3.968 8.818 10.901 1.00 93.75 90 LEU A C 1
ATOM 694 O O . LEU A 1 90 ? 3.013 9.356 11.466 1.00 93.75 90 LEU A O 1
ATOM 698 N N . ALA A 1 91 ? 3.839 7.714 10.162 1.00 89.94 91 ALA A N 1
ATOM 699 C CA . ALA A 1 91 ? 2.563 7.032 9.963 1.00 89.94 91 ALA A CA 1
ATOM 700 C C . ALA A 1 91 ? 1.952 6.566 11.296 1.00 89.94 91 ALA A C 1
ATOM 702 O O . ALA A 1 91 ? 0.766 6.791 11.540 1.00 89.94 91 ALA A O 1
ATOM 703 N N . ILE A 1 92 ? 2.763 6.003 12.200 1.00 89.19 92 ILE A N 1
ATOM 704 C CA . ILE A 1 92 ? 2.322 5.577 13.536 1.00 89.19 92 ILE A CA 1
ATOM 705 C C . ILE A 1 92 ? 1.898 6.776 14.387 1.00 89.19 92 ILE A C 1
ATOM 707 O O . ILE A 1 92 ? 0.852 6.725 15.034 1.00 89.19 92 ILE A O 1
ATOM 711 N N . ILE A 1 93 ? 2.684 7.859 14.412 1.00 91.19 93 ILE A N 1
ATOM 712 C CA . ILE A 1 93 ? 2.352 9.061 15.193 1.00 91.19 93 ILE A CA 1
ATOM 713 C C . ILE A 1 93 ? 1.027 9.657 14.707 1.00 91.19 93 ILE A C 1
ATOM 715 O O . ILE A 1 93 ? 0.130 9.890 15.520 1.00 91.19 93 ILE A O 1
ATOM 719 N N . LEU A 1 94 ? 0.879 9.845 13.393 1.00 88.88 94 LEU A N 1
ATOM 720 C CA . LEU A 1 94 ? -0.355 10.337 12.781 1.00 88.88 94 LEU A CA 1
ATOM 721 C C . LEU A 1 94 ? -1.529 9.404 13.079 1.00 88.88 94 LEU A C 1
ATOM 723 O O . LEU A 1 94 ? -2.574 9.873 13.524 1.00 88.88 94 LEU A O 1
ATOM 727 N N . GLY A 1 95 ? -1.341 8.092 12.921 1.00 85.75 95 GLY A N 1
ATOM 728 C CA . GLY A 1 95 ? -2.346 7.083 13.241 1.00 85.75 95 GLY A CA 1
ATOM 729 C C . GLY A 1 95 ? -2.814 7.170 14.694 1.00 85.75 95 GLY A C 1
ATOM 730 O O . GLY A 1 95 ? -4.014 7.243 14.945 1.00 85.75 95 GLY A O 1
ATOM 731 N N . LYS A 1 96 ? -1.886 7.265 15.656 1.00 86.19 96 LYS A N 1
ATOM 732 C CA . LYS A 1 96 ? -2.204 7.406 17.089 1.00 86.19 96 LYS A CA 1
ATOM 733 C C . LYS A 1 96 ? -2.947 8.706 17.403 1.00 86.19 96 LYS A C 1
ATOM 735 O O . LYS A 1 96 ? -3.881 8.689 18.201 1.00 86.19 96 LYS A O 1
ATOM 740 N N . MET A 1 97 ? -2.555 9.823 16.787 1.00 86.00 97 MET A N 1
ATOM 741 C CA . MET A 1 97 ? -3.239 11.110 16.969 1.00 86.00 97 MET A CA 1
ATOM 742 C C . MET A 1 97 ? -4.667 11.086 16.413 1.00 86.00 97 MET A C 1
ATOM 744 O O . MET A 1 97 ? -5.572 11.670 17.009 1.00 86.00 97 MET A O 1
ATOM 748 N N . LEU A 1 98 ? -4.868 10.413 15.278 1.00 80.69 98 LEU A N 1
ATOM 749 C CA . LEU A 1 98 ? -6.151 10.347 14.585 1.00 80.69 98 LEU A CA 1
ATOM 750 C C . LEU A 1 98 ? -7.108 9.325 15.222 1.00 80.69 98 LEU A C 1
ATOM 752 O O . LEU A 1 98 ? -8.315 9.560 15.268 1.00 80.69 98 LEU A O 1
ATOM 756 N N . HIS A 1 99 ? -6.569 8.240 15.786 1.00 73.38 99 HIS A N 1
ATOM 757 C CA . HIS A 1 99 ? -7.336 7.187 16.455 1.00 73.38 99 HIS A CA 1
ATOM 758 C C . HIS A 1 99 ? -8.158 7.712 17.642 1.00 73.38 99 HIS A C 1
ATOM 760 O O . HIS A 1 99 ? -9.282 7.276 17.851 1.00 73.38 99 HIS A O 1
ATOM 766 N N . ALA A 1 100 ? -7.667 8.724 18.366 1.00 68.94 100 ALA A N 1
ATOM 767 C CA . ALA A 1 100 ? -8.396 9.314 19.492 1.00 68.94 100 ALA A CA 1
ATOM 768 C C . ALA A 1 100 ? -9.690 10.061 19.094 1.00 68.94 100 ALA A C 1
ATOM 770 O O . ALA A 1 100 ? -10.473 10.424 19.971 1.00 68.94 100 ALA A O 1
ATOM 771 N N . LYS A 1 101 ? -9.908 10.345 17.800 1.00 70.19 101 LYS A N 1
ATOM 772 C CA . LYS A 1 101 ? -11.047 11.148 17.315 1.00 70.19 101 LYS A CA 1
ATOM 773 C C . LYS A 1 101 ? -11.848 10.512 16.178 1.00 70.19 101 LYS A C 1
ATOM 775 O O . LYS A 1 101 ? -12.911 11.038 15.852 1.00 70.19 101 LYS A O 1
ATOM 780 N N . LEU A 1 102 ? -11.363 9.438 15.554 1.00 71.12 102 LEU A N 1
ATOM 781 C CA . LEU A 1 102 ? -12.037 8.824 14.413 1.00 71.12 102 LEU A CA 1
ATOM 782 C C . LEU A 1 102 ? -12.831 7.579 14.824 1.00 71.12 102 LEU A C 1
ATOM 784 O O . LEU A 1 102 ? -12.226 6.619 15.297 1.00 71.12 102 LEU A O 1
ATOM 788 N N . PRO A 1 103 ? -14.156 7.545 14.587 1.00 79.44 103 PRO A N 1
ATOM 789 C CA . PRO A 1 103 ? -14.916 6.313 14.731 1.00 79.44 103 PRO A CA 1
ATOM 790 C C . PRO A 1 103 ? -14.435 5.292 13.693 1.00 79.44 103 PRO A C 1
ATOM 792 O O . PRO A 1 103 ? -14.164 5.650 12.544 1.00 79.44 103 PRO A O 1
ATOM 795 N N . GLU A 1 104 ? -14.376 4.017 14.072 1.00 77.75 104 GLU A N 1
ATOM 796 C CA . GLU A 1 104 ? -13.911 2.915 13.212 1.00 77.75 104 GLU A CA 1
ATOM 797 C C . GLU A 1 104 ? -14.636 2.884 11.859 1.00 77.75 104 GLU A C 1
ATOM 799 O O . GLU A 1 104 ? -14.024 2.686 10.809 1.00 77.75 104 GLU A O 1
ATOM 804 N N . ASN A 1 105 ? -15.930 3.215 11.865 1.00 78.44 105 ASN A N 1
ATOM 805 C CA . ASN A 1 105 ? -16.746 3.334 10.659 1.00 78.44 105 ASN A CA 1
ATOM 806 C C . ASN A 1 105 ? -16.224 4.400 9.681 1.00 78.44 105 ASN A C 1
ATOM 808 O O . ASN A 1 105 ? -16.265 4.185 8.472 1.00 78.44 105 ASN A O 1
ATOM 812 N N . ALA A 1 106 ? -15.709 5.534 10.169 1.00 84.44 106 ALA A N 1
ATOM 813 C CA . ALA A 1 106 ? -15.158 6.578 9.305 1.00 84.44 106 ALA A CA 1
ATOM 814 C C . ALA A 1 106 ? -13.840 6.137 8.655 1.00 84.44 106 ALA A C 1
ATOM 816 O O . ALA A 1 106 ? -13.629 6.404 7.474 1.00 84.44 106 ALA A O 1
ATOM 817 N N . ILE A 1 107 ? -12.986 5.420 9.395 1.00 84.62 107 ILE A N 1
ATOM 818 C CA . ILE A 1 107 ? -11.737 4.855 8.861 1.00 84.62 107 ILE A CA 1
ATOM 819 C C . ILE A 1 107 ? -12.059 3.812 7.788 1.00 84.62 107 ILE A C 1
ATOM 821 O O . ILE A 1 107 ? -11.512 3.869 6.690 1.00 84.62 107 ILE A O 1
ATOM 825 N N . LYS A 1 108 ? -13.002 2.911 8.078 1.00 85.25 108 LYS A N 1
ATOM 826 C CA . LYS A 1 108 ? -13.465 1.862 7.164 1.00 85.25 108 LYS A CA 1
ATOM 827 C C . LYS A 1 108 ? -14.032 2.435 5.863 1.00 85.25 108 LYS A C 1
ATOM 829 O O . LYS A 1 108 ? -13.622 2.031 4.777 1.00 85.25 108 LYS A O 1
ATOM 834 N N . ILE A 1 109 ? -14.938 3.412 5.961 1.00 86.38 109 ILE A N 1
ATOM 835 C CA . ILE A 1 109 ? -15.521 4.083 4.789 1.00 86.38 109 ILE A CA 1
ATOM 836 C C . ILE A 1 109 ? -14.438 4.847 4.017 1.00 86.38 109 ILE A C 1
ATOM 838 O O . ILE A 1 109 ? -14.378 4.745 2.794 1.00 86.38 109 ILE A O 1
ATOM 842 N N . GLY A 1 110 ? -13.553 5.567 4.713 1.00 89.88 110 GLY A N 1
ATOM 843 C CA . GLY A 1 110 ? -12.446 6.295 4.093 1.00 89.88 110 GLY A CA 1
ATOM 844 C C . GLY A 1 110 ? -11.506 5.379 3.307 1.00 89.88 110 GLY A C 1
ATOM 845 O O . GLY A 1 110 ? -11.225 5.644 2.139 1.00 89.88 110 GLY A O 1
ATOM 846 N N . ALA A 1 111 ? -11.081 4.266 3.908 1.00 89.44 111 ALA A N 1
ATOM 847 C CA . ALA A 1 111 ? -10.245 3.265 3.253 1.00 89.44 111 ALA A CA 1
ATOM 848 C C . ALA A 1 111 ? -10.944 2.652 2.030 1.00 89.44 111 ALA A C 1
ATOM 850 O O . ALA A 1 111 ? -10.345 2.584 0.958 1.00 89.44 111 ALA A O 1
ATOM 851 N N . ALA A 1 112 ? -12.225 2.284 2.146 1.00 90.00 112 ALA A N 1
ATOM 852 C CA . ALA A 1 112 ? -12.995 1.747 1.025 1.00 90.00 112 ALA A CA 1
ATOM 853 C C . ALA A 1 112 ? -13.103 2.736 -0.148 1.00 90.00 112 ALA A C 1
ATOM 855 O O . ALA A 1 112 ? -12.917 2.344 -1.299 1.00 90.00 112 ALA A O 1
ATOM 856 N N . ILE A 1 113 ? -13.350 4.023 0.130 1.00 93.19 113 ILE A N 1
ATOM 857 C CA . ILE A 1 113 ? -13.382 5.073 -0.899 1.00 93.19 113 ILE A CA 1
ATOM 858 C C . ILE A 1 113 ? -12.032 5.156 -1.612 1.00 93.19 113 ILE A C 1
ATOM 860 O O . ILE A 1 113 ? -11.994 5.160 -2.840 1.00 93.19 113 ILE A O 1
ATOM 864 N N . ILE A 1 114 ? -10.928 5.184 -0.863 1.00 94.31 114 ILE A N 1
ATOM 865 C CA . ILE A 1 114 ? -9.578 5.237 -1.435 1.00 94.31 114 ILE A CA 1
ATOM 866 C C . ILE A 1 114 ? -9.320 4.013 -2.326 1.00 94.31 114 ILE A C 1
ATOM 868 O O . ILE A 1 114 ? -8.855 4.168 -3.457 1.00 94.31 114 ILE A O 1
ATOM 872 N N . PHE A 1 115 ? -9.680 2.813 -1.862 1.00 93.69 115 PHE A N 1
ATOM 873 C CA . PHE A 1 115 ? -9.565 1.582 -2.642 1.00 93.69 115 PHE A CA 1
ATOM 874 C C . PHE A 1 115 ? -10.362 1.644 -3.948 1.00 93.69 115 PHE A C 1
ATOM 876 O O . PHE A 1 115 ? -9.820 1.332 -5.008 1.00 93.69 115 PHE A O 1
ATOM 883 N N . PHE A 1 116 ? -11.615 2.102 -3.912 1.00 93.38 116 PHE A N 1
ATOM 884 C CA . PHE A 1 116 ? -12.415 2.253 -5.127 1.00 93.38 116 PHE A CA 1
ATOM 885 C C . PHE A 1 116 ? -11.855 3.313 -6.075 1.00 93.38 116 PHE A C 1
ATOM 887 O O . PHE A 1 116 ? -11.816 3.073 -7.279 1.00 93.38 116 PHE A O 1
ATOM 894 N N . LEU A 1 117 ? -11.386 4.453 -5.560 1.00 95.56 117 LEU A N 1
ATOM 895 C CA . LEU A 1 117 ? -10.801 5.515 -6.381 1.00 95.56 117 LEU A CA 1
ATOM 896 C C . LEU A 1 117 ? -9.566 5.019 -7.137 1.00 95.56 117 LEU A C 1
ATOM 898 O O . LEU A 1 117 ? -9.515 5.129 -8.363 1.00 95.56 117 LEU A O 1
ATOM 902 N N . PHE A 1 118 ? -8.599 4.424 -6.434 1.00 94.31 118 PHE A N 1
ATOM 903 C CA . PHE A 1 118 ? -7.406 3.864 -7.074 1.00 94.31 118 PHE A CA 1
ATOM 904 C C . PHE A 1 118 ? -7.730 2.662 -7.959 1.00 94.31 118 PHE A C 1
ATOM 906 O O . PHE A 1 118 ? -7.109 2.491 -9.007 1.00 94.31 118 PHE A O 1
ATOM 913 N N . GLY A 1 119 ? -8.726 1.863 -7.581 1.00 93.19 119 GLY A N 1
ATOM 914 C CA . GLY A 1 119 ? -9.183 0.725 -8.362 1.00 93.19 119 GLY A CA 1
ATOM 915 C C . GLY A 1 119 ? -9.764 1.126 -9.718 1.00 93.19 119 GLY A C 1
ATOM 916 O O . GLY A 1 119 ? -9.320 0.636 -10.758 1.00 93.19 119 GLY A O 1
ATOM 917 N N . VAL A 1 120 ? -10.698 2.082 -9.722 1.00 92.81 120 VAL A N 1
ATOM 918 C CA . VAL A 1 120 ? -11.294 2.639 -10.946 1.00 92.81 120 VAL A CA 1
ATOM 919 C C . VAL A 1 120 ? -10.238 3.351 -11.787 1.00 92.81 120 VAL A C 1
ATOM 921 O O . VAL A 1 120 ? -10.178 3.135 -12.996 1.00 92.81 120 VAL A O 1
ATOM 924 N N . TYR A 1 121 ? -9.373 4.152 -11.160 1.00 93.81 121 TYR A N 1
ATOM 925 C CA . TYR A 1 121 ? -8.285 4.836 -11.856 1.00 93.81 121 TYR A CA 1
ATOM 926 C C . TYR A 1 121 ? -7.322 3.844 -12.534 1.00 93.81 121 TYR A C 1
ATOM 928 O O . TYR A 1 121 ? -7.030 3.982 -13.721 1.00 93.81 121 TYR A O 1
ATOM 936 N N . GLY A 1 122 ? -6.889 2.798 -11.821 1.00 91.31 122 GLY A N 1
ATOM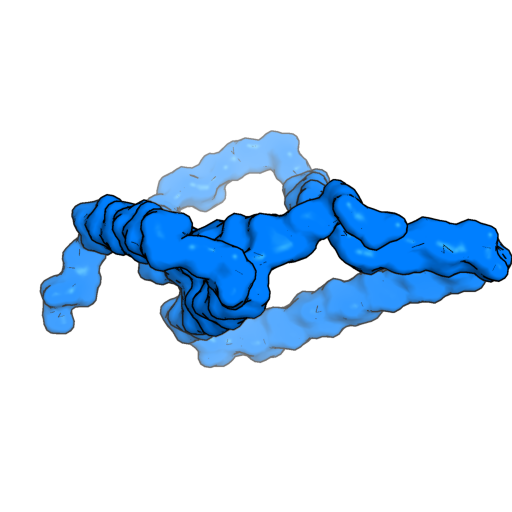 937 C CA . GLY A 1 122 ? -6.002 1.761 -12.355 1.00 91.31 122 GLY A CA 1
ATOM 938 C C . GLY A 1 122 ? -6.635 0.948 -13.486 1.00 91.31 122 GLY A C 1
ATOM 939 O O . GLY A 1 122 ? -5.967 0.655 -14.480 1.00 91.31 122 GLY A O 1
ATOM 940 N N . MET A 1 123 ? -7.934 0.641 -13.387 1.00 90.50 123 MET A N 1
ATOM 941 C CA . MET A 1 123 ? -8.684 0.001 -14.472 1.00 90.50 123 MET A CA 1
ATOM 942 C C . MET A 1 123 ? -8.832 0.905 -15.695 1.00 90.50 123 MET A C 1
ATOM 944 O O . MET A 1 123 ? -8.692 0.425 -16.815 1.00 90.50 123 MET A O 1
ATOM 948 N N . TYR A 1 124 ? -9.094 2.198 -15.508 1.00 90.19 124 TYR A N 1
ATOM 949 C CA . TYR A 1 124 ? -9.192 3.147 -16.615 1.00 90.19 124 TYR A CA 1
ATOM 950 C C . TYR A 1 124 ? -7.856 3.293 -17.347 1.00 90.19 124 TYR A C 1
ATOM 952 O O . TYR A 1 124 ? -7.795 3.167 -18.569 1.00 90.19 124 TYR A O 1
ATOM 960 N N . GLU A 1 125 ? -6.770 3.492 -16.599 1.00 90.19 125 GLU A N 1
ATOM 961 C CA . GLU A 1 125 ? -5.440 3.666 -17.176 1.00 90.19 125 GLU A CA 1
ATOM 962 C C . GLU A 1 125 ? -4.950 2.376 -17.855 1.00 90.19 125 GLU A C 1
ATOM 964 O O . GLU A 1 125 ? -4.513 2.405 -19.007 1.00 90.19 125 GLU A O 1
ATOM 969 N N . GLY A 1 126 ? -5.063 1.233 -17.168 1.00 85.94 126 GLY A N 1
ATOM 970 C CA . GLY A 1 126 ? -4.615 -0.067 -17.672 1.00 85.94 126 GLY A CA 1
ATOM 971 C C . GLY A 1 126 ? -5.523 -0.681 -18.738 1.00 85.94 126 GLY A C 1
ATOM 972 O O . GLY A 1 126 ? -5.052 -1.471 -19.544 1.00 85.94 126 GLY A O 1
ATOM 973 N N . GLY A 1 127 ? -6.808 -0.319 -18.759 1.00 84.56 127 GLY A N 1
ATOM 974 C CA . GLY A 1 127 ? -7.817 -0.864 -19.670 1.00 84.56 127 GLY A CA 1
ATOM 975 C C . GLY A 1 127 ? -8.078 -0.028 -20.920 1.00 84.56 127 GLY A C 1
ATOM 976 O O . GLY A 1 127 ? -8.915 -0.416 -21.734 1.00 84.56 127 GLY A O 1
ATOM 977 N N . SER A 1 128 ? -7.381 1.101 -21.084 1.00 79.50 128 SER A N 1
ATOM 978 C CA . SER A 1 128 ? -7.530 2.012 -22.230 1.00 79.50 128 SER A CA 1
ATOM 979 C C . SER A 1 128 ? -7.207 1.361 -23.585 1.00 79.50 128 SER A C 1
ATOM 981 O O . SER A 1 128 ? -7.758 1.764 -24.608 1.00 79.50 128 SER A O 1
ATOM 983 N N . SER A 1 129 ? -6.370 0.322 -23.595 1.00 77.31 129 SER A N 1
ATOM 984 C CA . SER A 1 129 ? -6.005 -0.466 -24.778 1.00 77.31 129 SER A CA 1
ATOM 985 C C . SER A 1 129 ? -6.869 -1.722 -24.982 1.00 77.31 129 SER A C 1
ATOM 987 O O . SER A 1 129 ? -6.745 -2.399 -26.005 1.00 77.31 129 SER A O 1
ATOM 989 N N . PHE A 1 130 ? -7.740 -2.066 -24.025 1.00 83.50 130 PHE A N 1
ATOM 990 C CA . PHE A 1 130 ? -8.486 -3.325 -24.019 1.00 83.50 130 PHE A CA 1
ATOM 991 C C . PHE A 1 130 ? -9.856 -3.212 -24.690 1.00 83.50 130 PHE A C 1
ATOM 993 O O . PHE A 1 130 ? -10.576 -2.226 -24.551 1.00 83.50 130 PHE A O 1
ATOM 1000 N N . GLY A 1 131 ? -10.249 -4.272 -25.403 1.00 84.25 131 GLY A N 1
ATOM 1001 C CA . GLY A 1 131 ? -11.562 -4.355 -26.042 1.00 84.25 131 GLY A CA 1
ATOM 1002 C C . GLY A 1 131 ? -12.717 -4.448 -25.036 1.00 84.25 131 GLY A C 1
ATOM 1003 O O . GLY A 1 131 ? -12.547 -4.901 -23.903 1.00 84.25 131 GLY A O 1
ATOM 1004 N N . MET A 1 132 ? -13.928 -4.090 -25.480 1.00 82.88 132 MET A N 1
ATOM 1005 C CA . MET A 1 132 ? -15.142 -4.073 -24.643 1.00 82.88 132 MET A CA 1
ATOM 1006 C C . MET A 1 132 ? -15.435 -5.403 -23.927 1.00 82.88 132 MET A C 1
ATOM 1008 O O . MET A 1 132 ? -15.966 -5.392 -22.822 1.00 82.88 132 MET A O 1
ATOM 1012 N N . ALA A 1 133 ? -15.055 -6.548 -24.503 1.00 85.00 133 ALA A N 1
ATOM 1013 C CA . ALA A 1 133 ? -15.256 -7.856 -23.875 1.00 85.00 133 ALA A CA 1
ATOM 1014 C C . ALA A 1 133 ? -14.547 -7.984 -22.512 1.00 85.00 133 ALA A C 1
ATOM 1016 O O . ALA A 1 133 ? -15.121 -8.523 -21.568 1.00 85.00 133 ALA A O 1
ATOM 1017 N N . ILE A 1 134 ? -13.328 -7.447 -22.385 1.00 85.81 134 ILE A N 1
ATOM 1018 C CA . ILE A 1 134 ? -12.545 -7.498 -21.139 1.00 85.81 134 ILE A CA 1
ATOM 1019 C C . ILE A 1 134 ? -13.202 -6.621 -20.070 1.00 85.81 134 ILE A C 1
ATOM 1021 O O . ILE A 1 134 ? -13.324 -7.034 -18.919 1.00 85.81 134 ILE A O 1
ATOM 1025 N N . TRP A 1 135 ? -13.699 -5.449 -20.466 1.00 85.81 135 TRP A N 1
ATOM 1026 C CA . TRP A 1 135 ? -14.466 -4.567 -19.591 1.00 85.81 135 TRP A CA 1
ATOM 1027 C C . TRP A 1 135 ? -15.764 -5.217 -19.104 1.00 85.81 135 TRP A C 1
ATOM 1029 O O . TRP A 1 135 ? -16.060 -5.150 -17.915 1.00 85.81 135 TRP A O 1
ATOM 1039 N N . ILE A 1 136 ? -16.502 -5.909 -19.979 1.00 86.50 136 ILE A N 1
ATOM 1040 C CA . ILE A 1 136 ? -17.726 -6.633 -19.600 1.00 86.50 136 ILE A CA 1
ATOM 1041 C C . ILE A 1 136 ? -17.411 -7.729 -18.578 1.00 86.50 136 ILE A C 1
ATOM 1043 O O . ILE A 1 136 ? -18.100 -7.829 -17.562 1.00 86.50 136 ILE A O 1
ATOM 1047 N N . ILE A 1 137 ? -16.361 -8.524 -18.804 1.00 87.38 137 ILE A N 1
ATOM 1048 C CA . ILE A 1 137 ? -15.938 -9.569 -17.862 1.00 87.38 137 ILE A CA 1
ATOM 1049 C C . ILE A 1 137 ? -15.533 -8.946 -16.524 1.00 87.38 137 ILE A C 1
ATOM 1051 O O . ILE A 1 137 ? -15.998 -9.403 -15.484 1.00 87.38 137 ILE A O 1
ATOM 1055 N N . ALA A 1 138 ? -14.718 -7.889 -16.536 1.00 85.25 138 ALA A N 1
ATOM 1056 C CA . ALA A 1 138 ? -14.255 -7.226 -15.322 1.00 85.25 138 ALA A CA 1
ATOM 1057 C C . ALA A 1 138 ? -15.416 -6.634 -14.511 1.00 85.25 138 ALA A C 1
ATOM 1059 O O . ALA A 1 138 ? -15.508 -6.880 -13.311 1.00 85.25 138 ALA A O 1
ATOM 1060 N N . VAL A 1 139 ? -16.344 -5.925 -15.161 1.00 86.94 139 VAL A N 1
ATOM 1061 C CA . VAL A 1 139 ? -17.545 -5.378 -14.510 1.00 86.94 139 VAL A CA 1
ATOM 1062 C C . VAL A 1 139 ? -18.430 -6.497 -13.973 1.00 86.94 139 VAL A C 1
ATOM 1064 O O . VAL A 1 139 ? -18.925 -6.388 -12.858 1.00 86.94 139 VAL A O 1
ATOM 1067 N N . THR A 1 140 ? -18.595 -7.593 -14.716 1.00 86.62 140 THR A N 1
ATOM 1068 C CA . THR A 1 140 ? -19.379 -8.749 -14.259 1.00 86.62 140 THR A CA 1
ATOM 1069 C C . THR A 1 140 ? -18.736 -9.401 -13.039 1.00 86.62 140 THR A C 1
ATOM 1071 O O . THR A 1 140 ? -19.429 -9.696 -12.073 1.00 86.62 140 THR A O 1
ATOM 1074 N N . LEU A 1 141 ? -17.414 -9.579 -13.036 1.00 86.06 141 LEU A N 1
ATOM 1075 C CA . LEU A 1 141 ? -16.670 -10.147 -11.912 1.00 86.06 141 LEU A CA 1
ATOM 1076 C C . LEU A 1 141 ? -16.772 -9.235 -10.684 1.00 86.06 141 LEU A C 1
ATOM 1078 O O . LEU A 1 141 ? -17.095 -9.705 -9.600 1.00 86.06 141 LEU A O 1
ATOM 1082 N N . ILE A 1 142 ? -16.601 -7.924 -10.862 1.00 87.25 142 ILE A N 1
ATOM 1083 C CA . ILE A 1 142 ? -16.788 -6.923 -9.805 1.00 87.25 142 ILE A CA 1
ATOM 1084 C C . ILE A 1 142 ? -18.225 -6.938 -9.275 1.00 87.25 142 ILE A C 1
ATOM 1086 O O . ILE A 1 142 ? -18.424 -6.902 -8.064 1.00 87.25 142 ILE A O 1
ATOM 1090 N N . ALA A 1 143 ? -19.224 -7.028 -10.153 1.00 84.06 143 ALA A N 1
ATOM 1091 C CA . ALA A 1 143 ? -20.630 -7.087 -9.774 1.00 84.06 143 ALA A CA 1
ATOM 1092 C C . ALA A 1 143 ? -20.964 -8.387 -9.032 1.00 84.06 143 ALA A C 1
ATOM 1094 O O . ALA A 1 143 ? -21.702 -8.342 -8.056 1.00 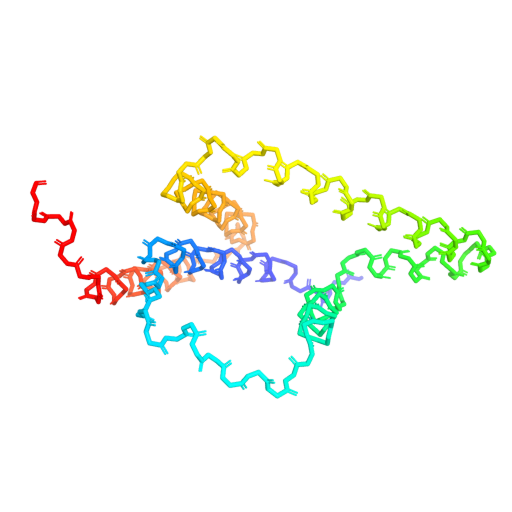84.06 143 ALA A O 1
ATOM 1095 N N . ILE A 1 144 ? -20.397 -9.527 -9.442 1.00 85.50 144 ILE A N 1
ATOM 1096 C CA . ILE A 1 144 ? -20.530 -10.810 -8.740 1.00 85.50 144 ILE A CA 1
ATOM 1097 C C . ILE A 1 144 ? -19.869 -10.727 -7.367 1.00 85.50 144 ILE A C 1
ATOM 1099 O O . ILE A 1 144 ? -20.501 -11.097 -6.382 1.00 85.50 144 ILE A O 1
ATOM 1103 N N . THR A 1 145 ? -18.640 -10.211 -7.279 1.00 81.88 145 THR A N 1
ATOM 1104 C CA . THR A 1 145 ? -17.939 -10.012 -6.005 1.00 81.88 145 THR A CA 1
ATOM 1105 C C . THR A 1 145 ? -18.750 -9.095 -5.099 1.00 81.88 145 THR A C 1
ATOM 1107 O O . THR A 1 145 ? -19.073 -9.487 -3.986 1.00 81.88 145 THR A O 1
ATOM 1110 N N . GLY A 1 146 ? -19.186 -7.932 -5.588 1.00 81.50 146 GLY A N 1
ATOM 1111 C CA . GLY A 1 146 ? -20.052 -7.019 -4.844 1.00 81.50 146 GLY A CA 1
ATOM 1112 C C . GLY A 1 146 ? -21.366 -7.677 -4.414 1.00 81.50 146 GLY A C 1
ATOM 1113 O O . GLY A 1 146 ? -21.755 -7.557 -3.258 1.00 81.50 146 GLY A O 1
ATOM 1114 N N . TYR A 1 147 ? -22.026 -8.433 -5.295 1.00 81.00 147 TYR A N 1
ATOM 1115 C CA . TYR A 1 147 ? -23.294 -9.110 -5.011 1.00 81.00 147 TYR A CA 1
ATOM 1116 C C . TYR A 1 147 ? -23.154 -10.231 -3.977 1.00 81.00 147 TYR A C 1
ATOM 1118 O O . TYR A 1 147 ? -23.921 -10.274 -3.018 1.00 81.00 147 TYR A O 1
ATOM 1126 N N . LEU A 1 148 ? -22.175 -11.128 -4.132 1.00 79.12 148 LEU A N 1
ATOM 1127 C CA . LEU A 1 148 ? -21.893 -12.194 -3.166 1.00 79.12 148 LEU A CA 1
ATOM 1128 C C . LEU A 1 148 ? -21.563 -11.612 -1.792 1.00 79.12 148 LEU A C 1
ATOM 1130 O O . LEU A 1 148 ? -22.015 -12.122 -0.768 1.00 79.12 148 LEU A O 1
ATOM 1134 N N . PHE A 1 149 ? -20.811 -10.518 -1.779 1.00 72.69 149 PHE A N 1
ATOM 1135 C CA . PHE A 1 149 ? -20.329 -9.908 -0.554 1.00 72.69 149 PHE A CA 1
ATOM 1136 C C . PHE A 1 149 ? -21.410 -9.086 0.164 1.00 72.69 149 PHE A C 1
ATOM 1138 O O . PHE A 1 149 ? -21.539 -9.179 1.382 1.00 72.69 149 PHE A O 1
ATOM 1145 N N . LEU A 1 150 ? -22.266 -8.377 -0.583 1.00 67.88 150 LEU A N 1
ATOM 1146 C CA . LEU A 1 150 ? -23.458 -7.699 -0.057 1.00 67.88 150 LEU A CA 1
ATOM 1147 C C . LEU A 1 150 ? -24.554 -8.684 0.378 1.00 67.88 150 LEU A C 1
ATOM 1149 O O . LEU A 1 150 ? -25.326 -8.377 1.281 1.00 67.88 150 LEU A O 1
ATOM 1153 N N . ARG A 1 151 ? -24.623 -9.883 -0.215 1.00 66.69 151 ARG A N 1
ATOM 1154 C CA . ARG A 1 151 ? -25.572 -10.939 0.182 1.00 66.69 151 ARG A CA 1
ATOM 1155 C C . ARG A 1 151 ? -25.175 -11.638 1.488 1.00 66.69 151 ARG A C 1
ATOM 1157 O O . ARG A 1 151 ? -26.046 -12.155 2.180 1.00 66.69 151 ARG A O 1
ATOM 1164 N N . GLY A 1 152 ? -23.884 -11.640 1.823 1.00 56.56 152 GLY A N 1
ATOM 1165 C CA . GLY A 1 152 ? -23.347 -12.116 3.102 1.00 56.56 152 GLY A CA 1
ATOM 1166 C C . GLY A 1 152 ? -23.239 -11.036 4.186 1.00 56.56 152 GLY A C 1
ATOM 1167 O O . GLY A 1 152 ? -22.710 -11.323 5.258 1.00 56.56 152 GLY A O 1
ATOM 1168 N N . ALA A 1 153 ? -23.696 -9.808 3.917 1.00 53.38 153 ALA A N 1
ATOM 1169 C CA . ALA A 1 153 ? -23.713 -8.735 4.902 1.00 53.38 153 ALA A CA 1
ATOM 1170 C C . ALA A 1 153 ? -24.895 -8.936 5.872 1.00 53.38 153 ALA A C 1
ATOM 1172 O O . ALA A 1 153 ? -26.047 -9.006 5.424 1.00 53.38 153 ALA A O 1
ATOM 1173 N N . PRO A 1 154 ? -24.663 -9.016 7.193 1.00 51.34 154 PRO A N 1
ATOM 1174 C CA . PRO A 1 154 ? -25.751 -8.998 8.155 1.00 51.34 154 PRO A CA 1
ATOM 1175 C C . PRO A 1 154 ? -26.457 -7.639 8.073 1.00 51.34 154 PRO A C 1
ATOM 1177 O O . PRO A 1 154 ? -25.859 -6.600 8.316 1.00 51.34 154 PRO A O 1
ATOM 1180 N N . ALA A 1 155 ? -27.721 -7.680 7.650 1.00 50.50 155 ALA A N 1
ATOM 1181 C CA . ALA A 1 155 ? -28.837 -6.741 7.816 1.00 50.50 155 ALA A CA 1
ATOM 1182 C C . ALA A 1 155 ? -28.625 -5.378 8.541 1.00 50.50 155 ALA A C 1
ATOM 1184 O O . ALA A 1 155 ? -29.464 -4.989 9.349 1.00 50.50 155 ALA A O 1
ATOM 1185 N N . LEU A 1 156 ? -27.603 -4.584 8.215 1.00 51.62 156 LEU A N 1
ATOM 1186 C CA . LEU A 1 156 ? -27.423 -3.220 8.746 1.00 51.62 156 LEU A CA 1
ATOM 1187 C C . LEU A 1 156 ? -28.266 -2.157 8.013 1.00 51.62 156 LEU A C 1
ATOM 1189 O O . LEU A 1 156 ? -28.244 -0.990 8.378 1.00 51.62 156 LEU A O 1
ATOM 1193 N N . LEU A 1 157 ? -29.068 -2.572 7.025 1.00 48.72 157 LEU A N 1
ATOM 1194 C CA . LEU A 1 157 ? -30.110 -1.769 6.364 1.00 48.72 157 LEU A CA 1
ATOM 1195 C C . LEU A 1 157 ? -31.525 -2.060 6.904 1.00 48.72 157 LEU A C 1
ATOM 1197 O O . LEU A 1 157 ? -32.525 -1.725 6.275 1.00 48.72 157 LEU A O 1
ATOM 1201 N N . LYS A 1 158 ? -31.621 -2.689 8.084 1.00 42.56 158 LYS A N 1
ATOM 1202 C CA . LYS A 1 158 ? -32.853 -2.761 8.882 1.00 42.56 158 LYS A CA 1
ATOM 1203 C C . LYS A 1 158 ? -32.784 -1.758 10.037 1.00 42.56 158 LYS A C 1
ATOM 1205 O O . LYS A 1 158 ? -32.768 -2.159 11.198 1.00 42.56 158 LYS A O 1
ATOM 1210 N N . ARG A 1 159 ? -32.739 -0.466 9.718 1.00 37.59 159 ARG A N 1
ATOM 1211 C CA . ARG A 1 159 ? -33.370 0.616 10.491 1.00 37.59 159 ARG A CA 1
ATOM 1212 C C . ARG A 1 159 ? -33.261 1.935 9.747 1.00 37.59 159 ARG A C 1
ATOM 1214 O O . ARG A 1 159 ? -32.143 2.253 9.298 1.00 37.59 159 ARG A O 1
#

Secondary structure (DSSP, 8-state):
-----HHHHHHHHHHHHHHHHHHHHH-----TTGGG----S-HHHHHHHHHHHHHTT-HHHHHHHHHHHHS-HHHHHHHHHHHHHHHHHHHHHHHHHHHTT--HHHHHHHHHHHHHHHHHHHHHHHHTTS-HHHHHHHHHHHHHHHHHHHHTS--TT--